Protein AF-A0A0J3VT55-F1 (afdb_monomer_lite)

pLDDT: mean 87.82, std 13.76, range [48.88, 98.31]

Secondary structure (DSSP, 8-state):
----TTS----PPPPPHHHHHHHHHHHHHHHHHHHHHHHHHHHHHHHHHHHHHHHHHTS-TT--S-HHHHHHHHHHHHHT--GGGG-

Radius of gyration: 25.05 Å; chains: 1; bounding box: 40×50×65 Å

Structure (mmCIF, N/CA/C/O backbone):
data_AF-A0A0J3VT55-F1
#
_entry.id   AF-A0A0J3VT55-F1
#
loop_
_atom_site.group_PDB
_atom_site.id
_atom_site.type_symbol
_atom_site.label_atom_id
_atom_site.label_alt_id
_atom_site.label_comp_id
_atom_site.label_asym_id
_atom_site.label_entity_id
_atom_site.label_seq_id
_atom_site.pdbx_PDB_ins_code
_atom_site.Cartn_x
_atom_site.Cartn_y
_atom_site.Cartn_z
_atom_site.occupancy
_atom_site.B_iso_or_equiv
_atom_site.auth_seq_id
_atom_site.auth_comp_id
_atom_site.auth_asym_id
_atom_site.auth_atom_i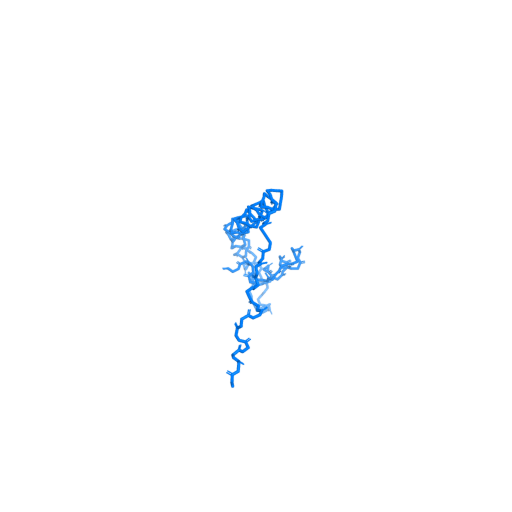d
_atom_site.pdbx_PDB_model_num
ATOM 1 N N . MET A 1 1 ? 9.894 -46.270 -43.620 1.00 48.88 1 MET A N 1
ATOM 2 C CA . MET A 1 1 ? 9.810 -45.384 -42.440 1.00 48.88 1 MET A CA 1
ATOM 3 C C . MET A 1 1 ? 10.724 -44.195 -42.692 1.00 48.88 1 MET A C 1
ATOM 5 O O . MET A 1 1 ? 11.931 -44.368 -42.633 1.00 48.88 1 MET A O 1
ATOM 9 N N . HIS A 1 2 ? 10.174 -43.033 -43.048 1.00 54.03 2 HIS A N 1
ATOM 10 C CA . HIS A 1 2 ? 10.926 -41.776 -43.088 1.00 54.03 2 HIS A CA 1
ATOM 11 C C . HIS A 1 2 ? 10.521 -40.977 -41.848 1.00 54.03 2 HIS A C 1
ATOM 13 O O . HIS A 1 2 ? 9.338 -40.700 -41.665 1.00 54.03 2 HIS A O 1
ATOM 19 N N . SER A 1 3 ? 11.483 -40.722 -40.956 1.00 53.16 3 SER A N 1
ATOM 20 C CA . SER A 1 3 ? 11.273 -39.950 -39.727 1.00 53.16 3 SER A CA 1
ATOM 21 C C . SER A 1 3 ? 10.878 -38.516 -40.096 1.00 53.16 3 SER A C 1
ATOM 23 O O . SER A 1 3 ? 11.565 -37.842 -40.863 1.00 53.16 3 SER A O 1
ATOM 25 N N . LEU A 1 4 ? 9.734 -38.082 -39.564 1.00 58.22 4 LEU A N 1
ATOM 26 C CA . LEU A 1 4 ? 9.186 -36.729 -39.687 1.00 58.22 4 LEU A CA 1
ATOM 27 C C . LEU A 1 4 ? 9.794 -35.763 -38.651 1.00 58.22 4 LEU A C 1
ATOM 29 O O . LEU A 1 4 ? 9.284 -34.660 -38.477 1.00 58.22 4 LEU A O 1
ATOM 33 N N . ASP A 1 5 ? 10.889 -36.134 -37.980 1.00 56.34 5 ASP A N 1
ATOM 34 C CA . ASP A 1 5 ? 11.456 -35.341 -36.878 1.00 56.34 5 ASP A CA 1
ATOM 35 C C . ASP A 1 5 ? 12.242 -34.098 -37.336 1.00 56.34 5 ASP A C 1
ATOM 37 O O . ASP A 1 5 ? 12.747 -33.343 -36.510 1.00 56.34 5 ASP A O 1
ATOM 41 N N . SER A 1 6 ? 12.353 -33.838 -38.645 1.00 56.25 6 SER A N 1
ATOM 42 C CA . SER A 1 6 ? 13.307 -32.847 -39.173 1.00 56.25 6 SER A CA 1
ATOM 43 C C . SER A 1 6 ? 12.717 -31.512 -39.661 1.00 56.25 6 SER A C 1
ATOM 45 O O . SER A 1 6 ? 13.454 -30.735 -40.267 1.00 56.25 6 SER A O 1
ATOM 47 N N . TYR A 1 7 ? 11.435 -31.195 -39.435 1.00 55.91 7 TYR A N 1
ATOM 48 C CA . TYR A 1 7 ? 10.817 -30.027 -40.103 1.00 55.91 7 TYR A CA 1
ATOM 49 C C . TYR A 1 7 ? 10.539 -28.785 -39.260 1.00 55.91 7 TYR A C 1
ATOM 51 O O . TYR A 1 7 ? 10.182 -27.755 -39.824 1.00 55.91 7 TYR A O 1
ATOM 59 N N . PHE A 1 8 ? 10.766 -28.807 -37.949 1.00 55.56 8 PHE A N 1
ATOM 60 C CA . PHE A 1 8 ? 10.614 -27.596 -37.139 1.00 55.56 8 PHE A CA 1
ATOM 61 C C . PHE A 1 8 ? 11.768 -27.429 -36.154 1.00 55.56 8 PHE A C 1
ATOM 63 O O . PHE A 1 8 ? 11.576 -27.343 -34.943 1.00 55.56 8 PHE A O 1
ATOM 70 N N . GLN A 1 9 ? 12.983 -27.266 -36.686 1.00 54.56 9 GLN A N 1
ATOM 71 C CA . GLN A 1 9 ? 13.912 -26.352 -36.027 1.00 54.56 9 GLN A CA 1
ATOM 72 C C . GLN A 1 9 ? 13.290 -24.959 -36.123 1.00 54.56 9 GLN A C 1
ATOM 74 O O . GLN A 1 9 ? 13.403 -24.269 -37.132 1.00 54.56 9 GLN A O 1
ATOM 79 N N . ARG A 1 10 ? 12.540 -24.581 -35.086 1.00 53.91 10 ARG A N 1
ATOM 80 C CA . ARG A 1 10 ? 11.964 -23.248 -34.921 1.00 53.91 10 ARG A CA 1
ATOM 81 C C . ARG A 1 10 ? 13.127 -22.286 -34.670 1.00 53.91 10 ARG A C 1
ATOM 83 O O . ARG A 1 10 ? 13.432 -21.949 -33.533 1.00 53.91 10 ARG A O 1
ATOM 90 N N . THR A 1 11 ? 13.832 -21.905 -35.728 1.00 57.12 11 THR A N 1
ATOM 91 C CA . THR A 1 11 ? 14.854 -20.865 -35.678 1.00 57.12 11 THR A CA 1
ATOM 92 C C . THR A 1 11 ? 14.123 -19.545 -35.469 1.00 57.1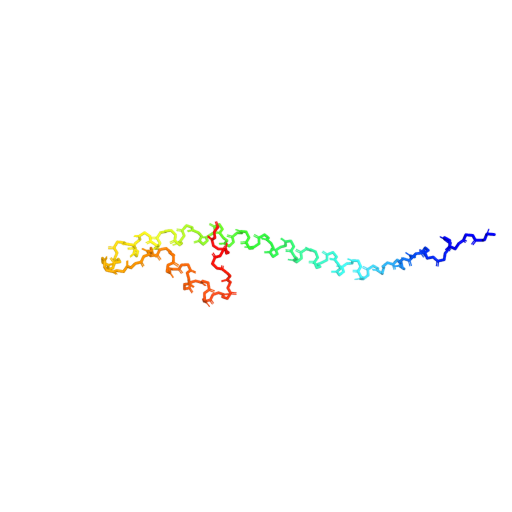2 11 THR A C 1
ATOM 94 O O . THR A 1 11 ? 13.576 -18.945 -36.390 1.00 57.12 11 THR A O 1
ATOM 97 N N . THR A 1 12 ? 14.028 -19.106 -34.215 1.00 64.88 12 THR A N 1
ATOM 98 C CA . THR A 1 12 ? 13.637 -17.729 -33.920 1.00 64.88 12 THR A CA 1
ATOM 99 C C . THR A 1 12 ? 14.650 -16.822 -34.603 1.00 64.88 12 THR A C 1
ATOM 101 O O . THR A 1 12 ? 15.843 -16.915 -34.309 1.00 64.88 12 THR A O 1
ATOM 104 N N . ALA A 1 13 ? 14.193 -15.992 -35.544 1.00 74.31 13 ALA A N 1
ATOM 105 C CA . ALA A 1 13 ? 15.055 -15.013 -36.192 1.00 74.31 13 ALA A CA 1
ATOM 106 C C . ALA A 1 13 ? 15.767 -14.167 -35.116 1.00 74.31 13 ALA A C 1
ATOM 108 O O . ALA A 1 13 ? 15.127 -13.808 -34.120 1.00 74.31 13 ALA A O 1
ATOM 109 N N . PRO A 1 14 ? 17.073 -13.877 -35.272 1.00 76.31 14 PRO A N 1
ATOM 110 C CA . PRO A 1 14 ? 17.812 -13.091 -34.295 1.00 76.31 14 PRO A CA 1
ATOM 111 C C . PRO A 1 14 ? 17.155 -11.719 -34.127 1.00 76.31 14 PRO A C 1
ATOM 113 O O . PRO A 1 14 ? 16.748 -11.081 -35.102 1.00 76.31 14 PRO A O 1
ATOM 116 N N . LYS A 1 15 ? 17.013 -11.289 -32.872 1.00 80.88 15 LYS A N 1
ATOM 117 C CA . LYS A 1 15 ? 16.382 -10.014 -32.537 1.00 80.88 15 LYS A CA 1
ATOM 118 C C . LYS A 1 15 ? 17.237 -8.872 -33.078 1.00 80.88 15 LYS A C 1
ATOM 120 O O . LYS A 1 15 ? 18.461 -8.945 -33.111 1.00 80.88 15 LYS A O 1
ATOM 125 N N . SER A 1 16 ? 16.588 -7.796 -33.515 1.00 88.50 16 SER A N 1
ATOM 126 C CA . SER A 1 16 ? 17.330 -6.576 -33.839 1.00 88.50 16 SER A CA 1
ATOM 127 C C . SER A 1 16 ? 17.886 -5.951 -32.557 1.00 88.50 16 SER A C 1
ATOM 129 O O . SER A 1 16 ? 17.244 -6.019 -31.509 1.00 88.50 16 S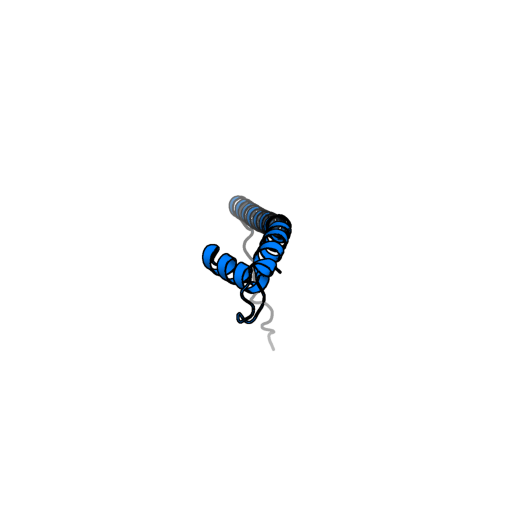ER A O 1
ATOM 131 N N . ALA A 1 17 ? 19.008 -5.234 -32.648 1.00 90.12 17 ALA A N 1
ATOM 132 C CA . ALA A 1 17 ? 19.555 -4.491 -31.508 1.00 90.12 17 ALA A CA 1
ATOM 133 C C . ALA A 1 17 ? 18.538 -3.501 -30.895 1.00 90.12 17 ALA A C 1
ATOM 135 O O . ALA A 1 17 ? 18.572 -3.208 -29.703 1.00 90.12 17 ALA A O 1
ATOM 136 N N . ALA A 1 18 ? 17.605 -2.979 -31.700 1.00 92.31 18 ALA A N 1
ATOM 137 C CA . ALA A 1 18 ? 16.526 -2.123 -31.212 1.00 92.31 18 ALA A CA 1
ATOM 138 C C . ALA A 1 18 ? 15.474 -2.902 -30.403 1.00 92.31 18 ALA A C 1
ATOM 140 O O . ALA A 1 18 ? 14.914 -2.359 -29.452 1.00 92.31 18 ALA A O 1
ATOM 141 N N . GLN A 1 19 ? 15.206 -4.157 -30.771 1.00 90.94 19 GLN A N 1
ATOM 142 C CA . GLN A 1 19 ? 14.310 -5.037 -30.029 1.00 90.94 19 GLN A CA 1
ATOM 143 C C . GLN A 1 19 ? 14.941 -5.468 -28.701 1.00 90.94 19 GLN A C 1
ATOM 145 O O . GLN A 1 19 ? 14.282 -5.355 -27.674 1.00 90.94 19 GLN A O 1
ATOM 150 N N . GLU A 1 20 ? 16.215 -5.861 -28.703 1.00 92.31 20 GLU A N 1
ATOM 151 C CA . GLU A 1 20 ? 16.941 -6.239 -27.480 1.00 92.31 20 GLU A CA 1
ATOM 152 C C . GLU A 1 20 ? 16.964 -5.090 -26.465 1.00 92.31 20 GLU A C 1
ATOM 154 O O . GLU A 1 20 ? 16.545 -5.265 -25.325 1.00 92.31 20 GLU A O 1
ATOM 159 N N . ARG A 1 21 ? 17.304 -3.865 -26.893 1.00 94.50 21 ARG A N 1
ATOM 160 C CA . ARG A 1 21 ? 17.283 -2.689 -26.001 1.00 94.50 21 ARG A CA 1
ATOM 161 C C . ARG A 1 21 ? 15.900 -2.379 -25.430 1.00 94.50 21 ARG A C 1
ATOM 163 O O . ARG A 1 21 ? 15.800 -1.904 -24.301 1.00 94.50 21 ARG A O 1
ATOM 170 N N . ARG A 1 22 ? 14.830 -2.587 -26.208 1.00 95.44 22 ARG A N 1
ATOM 171 C CA . ARG A 1 22 ? 13.455 -2.389 -25.718 1.00 95.44 22 ARG A CA 1
ATOM 172 C C . ARG A 1 22 ? 13.108 -3.424 -24.660 1.00 95.44 22 ARG A C 1
ATOM 174 O O . ARG A 1 22 ? 12.531 -3.052 -23.647 1.00 95.44 22 ARG A O 1
ATOM 181 N N . GLU A 1 23 ? 13.464 -4.683 -24.882 1.00 95.44 23 GLU A N 1
ATOM 182 C CA . GLU A 1 23 ? 13.232 -5.760 -23.920 1.00 95.44 23 GLU A CA 1
ATOM 183 C C . GLU A 1 23 ? 14.029 -5.538 -22.628 1.00 95.44 23 GLU A C 1
ATOM 185 O O . GLU A 1 23 ? 13.440 -5.565 -21.552 1.00 95.44 23 GLU A O 1
ATOM 190 N N . GLU A 1 24 ? 15.315 -5.191 -22.724 1.00 97.31 24 GLU A N 1
ATOM 191 C CA . GLU A 1 24 ? 16.142 -4.831 -21.562 1.00 97.31 24 GLU A CA 1
ATOM 192 C C . GLU A 1 24 ? 15.558 -3.650 -20.778 1.00 97.31 24 GLU A C 1
ATOM 194 O O . GLU A 1 24 ? 15.606 -3.613 -19.548 1.00 97.31 24 GLU A O 1
ATOM 199 N N . PHE A 1 25 ? 15.020 -2.649 -21.479 1.00 97.06 25 PHE A N 1
ATOM 200 C CA . PHE A 1 25 ? 14.385 -1.511 -20.826 1.0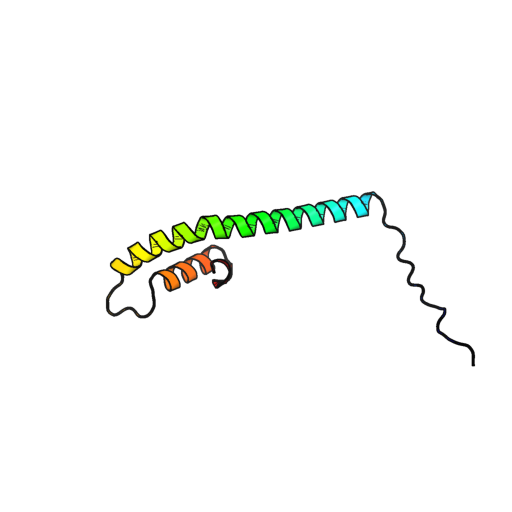0 97.06 25 PHE A CA 1
ATOM 201 C C . PHE A 1 25 ? 13.084 -1.910 -20.124 1.00 97.06 25 PHE A C 1
ATOM 203 O O . PHE A 1 25 ? 12.873 -1.504 -18.985 1.00 97.06 25 PHE A O 1
ATOM 210 N N . GLN A 1 26 ? 12.237 -2.723 -20.761 1.00 98.12 26 GLN A N 1
ATOM 211 C CA . GLN A 1 26 ? 11.012 -3.229 -20.133 1.00 98.12 26 GLN A CA 1
ATOM 212 C C . GLN A 1 26 ? 11.324 -4.075 -18.897 1.00 98.12 26 GLN A C 1
ATOM 214 O O . GLN A 1 26 ? 10.689 -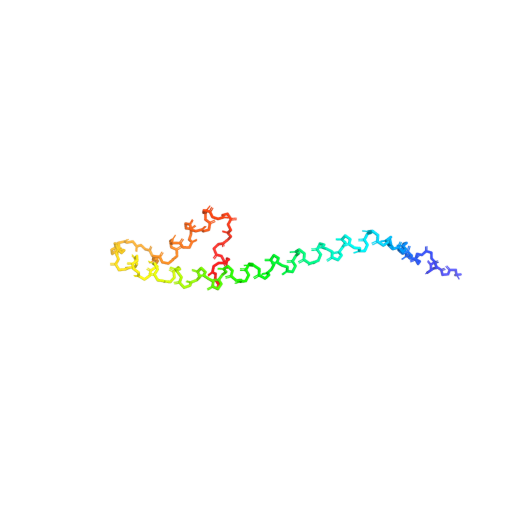3.900 -17.862 1.00 98.12 26 GLN A O 1
ATOM 219 N N . GLU A 1 27 ? 12.354 -4.917 -18.960 1.00 98.00 27 GLU A N 1
ATOM 220 C CA . GLU A 1 27 ? 12.809 -5.686 -17.806 1.00 98.00 27 GLU A CA 1
ATOM 221 C C . GLU A 1 27 ? 13.281 -4.775 -16.663 1.00 98.00 27 GLU A C 1
ATOM 223 O O . GLU A 1 27 ? 12.932 -4.999 -15.504 1.00 98.00 27 GLU A O 1
ATOM 228 N N . LYS A 1 28 ? 14.025 -3.705 -16.973 1.00 98.19 28 LYS A N 1
ATOM 229 C CA . LYS A 1 28 ? 14.415 -2.701 -15.972 1.00 98.19 28 LYS A CA 1
ATOM 230 C C . LYS A 1 28 ? 13.198 -2.016 -15.358 1.00 98.19 28 LYS A C 1
ATOM 232 O O . LYS A 1 28 ? 13.151 -1.891 -14.142 1.00 98.19 28 LYS A O 1
ATOM 237 N N . VAL A 1 29 ? 12.215 -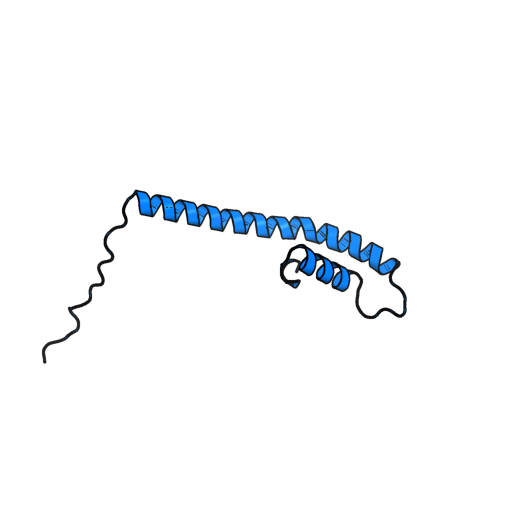1.616 -16.168 1.00 98.31 29 VAL A N 1
ATOM 238 C CA . VAL A 1 29 ? 10.966 -1.011 -15.677 1.00 98.31 29 VAL A CA 1
ATOM 239 C C . VAL A 1 29 ? 10.235 -1.963 -14.733 1.00 98.31 29 VAL A C 1
ATOM 241 O O . VAL A 1 29 ? 9.849 -1.535 -13.650 1.00 98.31 29 VAL A O 1
ATOM 244 N N . MET A 1 30 ? 10.096 -3.242 -15.098 1.00 97.94 30 MET A N 1
ATOM 245 C CA . MET A 1 30 ? 9.460 -4.249 -14.242 1.00 97.94 30 MET A CA 1
ATOM 246 C C . MET A 1 30 ? 10.192 -4.397 -12.906 1.00 97.94 30 MET A C 1
ATOM 248 O O . MET A 1 30 ? 9.588 -4.206 -11.857 1.00 97.94 30 MET A O 1
ATOM 252 N N . ARG A 1 31 ? 11.512 -4.616 -12.933 1.00 97.75 31 ARG A N 1
ATOM 253 C CA . ARG A 1 31 ? 12.323 -4.749 -11.710 1.00 97.75 31 ARG A CA 1
ATOM 254 C C . ARG A 1 31 ? 12.284 -3.490 -10.839 1.00 97.75 31 ARG A C 1
ATOM 256 O O . ARG A 1 31 ? 12.304 -3.578 -9.615 1.00 97.75 31 ARG A O 1
ATOM 263 N N . SER A 1 32 ? 12.255 -2.308 -11.455 1.00 98.06 32 SER A N 1
ATOM 264 C CA . SER A 1 32 ? 12.117 -1.044 -10.729 1.00 98.06 32 SER A CA 1
ATOM 265 C C . SER A 1 32 ? 10.730 -0.884 -10.107 1.00 98.06 32 SER A C 1
ATOM 267 O O . SER A 1 32 ? 10.635 -0.374 -8.993 1.00 98.06 32 SER A O 1
ATOM 269 N N . ALA A 1 33 ? 9.670 -1.322 -10.789 1.00 96.56 33 ALA A N 1
ATOM 270 C CA . ALA A 1 33 ? 8.321 -1.331 -10.232 1.00 96.56 33 ALA A CA 1
ATOM 271 C C . ALA A 1 33 ? 8.220 -2.286 -9.034 1.00 96.56 33 ALA A C 1
ATOM 273 O O . ALA A 1 33 ? 7.685 -1.883 -8.004 1.00 96.56 33 ALA A O 1
ATOM 274 N N . ASP A 1 34 ? 8.806 -3.484 -9.132 1.00 94.06 34 ASP A N 1
ATOM 275 C CA . ASP A 1 34 ? 8.861 -4.455 -8.031 1.00 94.06 34 ASP A CA 1
ATOM 276 C C . ASP A 1 34 ? 9.573 -3.860 -6.806 1.00 94.06 34 ASP A C 1
ATOM 278 O O . ASP A 1 34 ? 9.032 -3.867 -5.702 1.00 94.06 34 ASP A O 1
ATOM 282 N N . TYR A 1 35 ? 10.733 -3.223 -7.008 1.00 94.38 35 TYR A N 1
ATOM 283 C CA . TYR A 1 35 ? 11.453 -2.534 -5.931 1.00 94.38 35 TYR A CA 1
ATOM 284 C C . TYR A 1 35 ? 10.607 -1.451 -5.241 1.00 94.38 35 TYR A C 1
ATOM 286 O O . TYR A 1 35 ? 10.619 -1.330 -4.014 1.00 94.38 35 TYR A O 1
ATOM 294 N N . ILE A 1 36 ? 9.874 -0.646 -6.016 1.00 93.75 36 ILE A N 1
ATOM 295 C CA . ILE A 1 36 ? 8.999 0.396 -5.463 1.00 93.75 36 ILE A CA 1
ATOM 296 C C . ILE A 1 36 ? 7.840 -0.234 -4.686 1.00 93.75 36 ILE A C 1
ATOM 298 O O . ILE A 1 36 ? 7.503 0.264 -3.612 1.00 93.75 36 ILE A O 1
ATOM 302 N N . ALA A 1 37 ? 7.243 -1.312 -5.198 1.00 89.44 37 ALA A N 1
ATOM 303 C CA . ALA A 1 37 ? 6.157 -2.016 -4.526 1.00 89.44 37 ALA A CA 1
ATOM 304 C C . ALA A 1 37 ? 6.604 -2.571 -3.165 1.00 89.44 37 ALA A C 1
ATOM 306 O O . ALA A 1 37 ? 5.924 -2.339 -2.164 1.00 89.44 37 ALA A O 1
ATOM 307 N N . ASP A 1 38 ? 7.782 -3.195 -3.097 1.00 89.00 38 ASP A N 1
ATOM 308 C CA . ASP A 1 38 ? 8.352 -3.693 -1.841 1.00 89.00 38 ASP A CA 1
ATOM 309 C C . ASP A 1 38 ? 8.559 -2.553 -0.831 1.00 89.00 38 ASP A C 1
ATOM 311 O O . ASP A 1 38 ? 8.130 -2.628 0.326 1.00 89.00 38 ASP A O 1
ATOM 315 N N . LYS A 1 39 ? 9.149 -1.436 -1.280 1.00 92.19 39 LYS A N 1
ATOM 316 C CA . LYS A 1 39 ? 9.393 -0.266 -0.421 1.00 92.19 39 LYS A CA 1
ATOM 317 C C . LYS A 1 39 ? 8.117 0.434 0.024 1.00 92.19 39 LYS A C 1
ATOM 319 O O . LYS A 1 39 ? 8.068 0.956 1.141 1.00 92.19 39 LYS A O 1
ATOM 324 N N . PHE A 1 40 ? 7.082 0.438 -0.808 1.00 89.31 40 PHE A N 1
ATOM 325 C CA . PHE A 1 40 ? 5.775 0.967 -0.439 1.00 89.31 40 PHE A CA 1
ATOM 326 C C . PHE A 1 40 ? 5.201 0.205 0.758 1.00 89.31 40 PHE A C 1
ATOM 328 O O . PHE A 1 40 ? 4.794 0.832 1.735 1.00 89.31 40 PHE A O 1
ATOM 335 N N . VAL A 1 41 ? 5.231 -1.131 0.731 1.00 86.38 41 VAL A N 1
ATOM 336 C CA . VAL A 1 41 ? 4.716 -1.959 1.833 1.00 86.38 41 VAL A CA 1
ATOM 337 C C . VAL A 1 41 ? 5.520 -1.743 3.113 1.00 86.38 41 VAL A C 1
ATOM 339 O O . VAL A 1 41 ? 4.924 -1.529 4.171 1.00 86.38 41 VAL A O 1
ATOM 342 N N . GLU A 1 42 ? 6.854 -1.733 3.020 1.00 89.88 42 GLU A N 1
ATOM 343 C CA . GLU A 1 42 ? 7.739 -1.436 4.157 1.00 89.88 42 GLU A CA 1
ATOM 344 C C . GLU A 1 42 ? 7.437 -0.068 4.788 1.00 89.88 42 GLU A C 1
ATOM 346 O O . GLU A 1 42 ? 7.477 0.073 6.008 1.00 89.88 42 GLU A O 1
ATOM 351 N N . THR A 1 43 ? 7.106 0.935 3.971 1.00 90.19 43 THR A N 1
ATOM 352 C CA . THR A 1 43 ? 6.838 2.302 4.441 1.00 90.19 43 THR A CA 1
ATOM 353 C C . THR A 1 43 ? 5.439 2.446 5.037 1.00 90.19 43 THR A C 1
ATOM 355 O O . THR A 1 43 ? 5.252 3.137 6.037 1.00 90.19 43 THR A O 1
ATOM 358 N N . VAL A 1 44 ? 4.434 1.820 4.424 1.00 90.00 44 VAL A N 1
ATOM 359 C CA . VAL A 1 44 ? 3.028 1.999 4.809 1.00 90.00 44 VAL A CA 1
ATOM 360 C C . VAL A 1 44 ? 2.654 1.147 6.016 1.00 90.00 44 VAL A C 1
ATOM 362 O O . VAL A 1 44 ? 1.827 1.575 6.818 1.00 90.00 44 VAL A O 1
ATOM 365 N N . ARG A 1 45 ? 3.256 -0.035 6.191 1.00 90.62 45 ARG A N 1
ATOM 366 C CA . ARG A 1 45 ? 2.892 -0.951 7.283 1.00 90.62 45 ARG A CA 1
ATOM 367 C C . ARG A 1 45 ? 3.035 -0.327 8.683 1.00 90.62 45 ARG A C 1
ATOM 369 O O . ARG A 1 45 ? 2.058 -0.403 9.424 1.00 90.62 45 ARG A O 1
ATOM 376 N N . PRO A 1 46 ? 4.146 0.351 9.040 1.00 93.38 46 PRO A N 1
ATOM 377 C CA . PRO A 1 46 ? 4.256 1.017 10.338 1.00 93.38 46 PRO A CA 1
ATOM 378 C C . PRO A 1 46 ? 3.178 2.086 10.558 1.00 93.38 46 PRO A C 1
ATOM 380 O O . PRO A 1 46 ? 2.632 2.185 11.650 1.00 93.38 46 PRO A O 1
ATOM 383 N N . LEU A 1 47 ? 2.823 2.843 9.512 1.00 93.88 47 LEU A N 1
ATOM 384 C CA . LEU A 1 47 ? 1.770 3.863 9.583 1.00 93.88 47 LEU A CA 1
ATOM 385 C C . LEU A 1 47 ? 0.386 3.240 9.790 1.00 93.88 47 LEU A C 1
ATOM 387 O O . LEU A 1 47 ? -0.432 3.774 10.534 1.00 93.88 47 LEU A O 1
ATOM 391 N N . VAL A 1 48 ? 0.112 2.108 9.134 1.00 94.38 48 VAL A N 1
ATOM 392 C CA . VAL A 1 48 ? -1.128 1.351 9.344 1.00 94.38 48 VAL A CA 1
ATOM 393 C C . VAL A 1 48 ? -1.219 0.875 10.785 1.00 94.38 48 VAL A C 1
ATOM 395 O O . VAL A 1 48 ? -2.287 1.001 11.374 1.00 94.38 48 VAL A O 1
ATOM 398 N N . ASP A 1 49 ? -0.131 0.345 11.340 1.00 94.38 49 ASP A N 1
ATOM 399 C CA . ASP A 1 49 ? -0.099 -0.163 12.712 1.00 94.38 49 ASP A CA 1
ATOM 400 C C . ASP A 1 49 ? -0.313 0.966 13.728 1.00 94.38 49 ASP A C 1
ATOM 402 O O . ASP A 1 49 ? -1.219 0.874 14.552 1.00 94.38 49 ASP A O 1
ATOM 406 N N . GLU A 1 50 ? 0.415 2.079 13.591 1.00 96.06 50 GLU A N 1
ATOM 407 C CA . GLU A 1 50 ? 0.265 3.259 14.453 1.00 96.06 50 GLU A CA 1
ATOM 408 C C . GLU A 1 50 ? -1.176 3.794 14.458 1.00 96.06 50 GLU A C 1
ATOM 410 O O . GLU A 1 50 ? -1.771 4.036 15.513 1.00 96.06 50 GLU A O 1
ATOM 415 N N . VAL A 1 51 ? -1.766 3.973 13.272 1.00 96.81 51 VAL A N 1
ATOM 416 C CA . VAL A 1 51 ? -3.131 4.498 13.148 1.00 96.81 51 VAL A CA 1
ATOM 417 C C . VAL A 1 51 ? -4.155 3.473 13.633 1.00 96.81 51 VAL A C 1
ATOM 419 O O . VAL A 1 51 ? -5.137 3.852 14.271 1.00 96.81 51 VAL A O 1
ATOM 422 N N . ALA A 1 52 ? -3.945 2.185 13.357 1.00 96.38 52 ALA A N 1
ATOM 423 C CA . ALA A 1 52 ? -4.849 1.128 13.786 1.00 96.38 52 ALA A CA 1
ATOM 424 C C . ALA A 1 52 ? -4.904 0.996 15.308 1.00 96.38 52 ALA A C 1
ATOM 426 O O . ALA A 1 52 ? -6.002 0.849 15.835 1.00 96.38 52 ALA A O 1
ATOM 427 N N . ASP A 1 53 ? -3.771 1.089 16.004 1.00 96.75 53 ASP A N 1
ATOM 428 C CA . ASP A 1 53 ? -3.727 1.032 17.468 1.00 96.75 53 ASP A CA 1
ATOM 429 C C . ASP A 1 53 ? -4.529 2.182 18.084 1.00 96.75 53 ASP A C 1
ATOM 431 O O . ASP A 1 53 ? -5.341 1.985 18.993 1.00 96.75 53 ASP A O 1
ATOM 435 N N . LYS A 1 54 ? -4.372 3.385 17.523 1.00 97.19 54 LYS A N 1
ATOM 436 C CA . LYS A 1 54 ? -5.117 4.568 17.959 1.00 97.19 54 LYS A CA 1
ATOM 437 C C . LYS A 1 54 ? -6.619 4.404 17.721 1.00 97.19 54 LYS A C 1
ATOM 439 O O . LYS A 1 54 ? -7.409 4.552 18.651 1.00 97.19 54 LYS A O 1
ATOM 444 N N . LEU A 1 55 ? -7.008 3.993 16.513 1.00 97.62 55 LEU A N 1
ATOM 445 C CA . LEU A 1 55 ? -8.407 3.726 16.167 1.00 97.62 55 LEU A CA 1
ATOM 446 C C . LEU A 1 55 ? -9.013 2.582 16.990 1.00 97.62 55 LEU A C 1
ATOM 448 O O . LEU A 1 55 ? -10.206 2.605 17.270 1.00 97.62 55 LEU A O 1
ATOM 452 N N . GLN A 1 56 ? -8.220 1.585 17.385 1.00 97.25 56 GLN A N 1
ATOM 453 C CA . GLN A 1 56 ? -8.693 0.464 18.195 1.00 97.25 56 GLN A CA 1
ATOM 454 C C . GLN A 1 56 ? -9.124 0.922 19.590 1.00 97.25 56 GLN A C 1
ATOM 456 O O . GLN A 1 56 ? -10.094 0.384 20.119 1.00 97.25 56 GLN A O 1
ATOM 461 N N . SER A 1 57 ? -8.440 1.921 20.157 1.00 95.75 57 SER A N 1
ATOM 462 C CA . SER A 1 57 ? -8.803 2.515 21.452 1.00 95.75 57 SER A CA 1
ATOM 463 C C . SER A 1 57 ? -10.078 3.364 21.405 1.00 95.75 57 SER A C 1
ATOM 465 O O . SER A 1 57 ? -10.741 3.541 22.422 1.00 95.75 57 SER A O 1
ATOM 467 N N . GLU A 1 58 ? -10.433 3.861 20.219 1.00 96.38 58 GLU A N 1
ATOM 468 C CA . GLU A 1 58 ? -11.626 4.675 19.963 1.00 96.38 58 GLU A CA 1
ATOM 469 C C . GLU A 1 58 ? -12.793 3.839 19.402 1.00 96.38 58 GLU A C 1
ATOM 471 O O . GLU A 1 58 ? -13.866 4.374 19.118 1.00 96.38 58 GLU A O 1
ATOM 476 N N . MET A 1 59 ? -12.591 2.529 19.207 1.00 96.50 59 MET A N 1
ATOM 477 C CA . MET A 1 59 ? -13.577 1.650 18.585 1.00 96.50 59 MET A CA 1
ATOM 478 C C . MET A 1 59 ? -14.747 1.386 19.551 1.00 96.50 59 MET A C 1
ATOM 480 O O . MET A 1 59 ? -14.504 0.948 20.676 1.00 96.50 59 MET A O 1
ATOM 484 N N . PRO A 1 60 ? -16.008 1.599 19.127 1.00 96.75 60 PRO A N 1
ATOM 485 C CA . PRO A 1 60 ? -17.179 1.244 19.925 1.00 96.75 60 PRO A CA 1
ATOM 486 C C . PRO A 1 60 ? -17.188 -0.236 20.336 1.00 96.75 60 PRO A C 1
ATOM 488 O O . PRO A 1 60 ? -16.831 -1.106 19.541 1.00 96.75 60 PRO A O 1
ATOM 491 N N . GLU A 1 61 ? -17.623 -0.521 21.567 1.00 92.38 61 GLU A N 1
ATOM 492 C CA . GLU A 1 61 ? -17.611 -1.874 22.154 1.00 92.38 61 GLU A CA 1
ATOM 493 C C . GLU A 1 61 ? -18.520 -2.874 21.420 1.00 92.38 61 GLU A C 1
ATOM 495 O O . GLU A 1 61 ? -18.278 -4.078 21.456 1.00 92.38 61 GLU A O 1
ATOM 500 N N . ASP A 1 62 ? -19.560 -2.383 20.746 1.00 95.25 62 ASP A N 1
ATOM 501 C CA . ASP A 1 62 ? -20.521 -3.177 19.979 1.00 95.25 62 ASP A CA 1
ATOM 502 C C . ASP A 1 62 ? -20.065 -3.455 18.537 1.00 95.25 62 ASP A C 1
ATOM 504 O O . ASP A 1 62 ? -20.712 -4.214 17.810 1.00 95.25 62 ASP A O 1
ATOM 508 N N . MET A 1 63 ? -18.947 -2.867 18.099 1.00 95.00 63 MET A N 1
ATOM 509 C CA . MET A 1 63 ? -18.417 -3.097 16.760 1.00 95.00 63 MET A CA 1
ATOM 510 C C . MET A 1 63 ? -17.585 -4.379 16.692 1.00 95.00 63 MET A C 1
ATOM 512 O O . MET A 1 63 ? -16.530 -4.508 17.304 1.00 95.00 63 MET A O 1
ATOM 516 N N . GLU A 1 64 ? -18.006 -5.305 15.832 1.00 92.38 64 GLU A N 1
ATOM 517 C CA . GLU A 1 64 ? -17.233 -6.512 15.536 1.00 92.38 64 GLU A CA 1
ATOM 518 C C . GLU A 1 64 ? -15.977 -6.220 14.686 1.00 92.38 64 GLU A C 1
ATOM 520 O O . GLU A 1 64 ? -15.952 -5.316 13.834 1.00 92.38 64 GLU A O 1
ATOM 525 N N . GLY A 1 65 ? -14.945 -7.050 14.866 1.00 94.00 65 GLY A N 1
ATOM 526 C CA . GLY A 1 65 ? -13.687 -7.003 14.117 1.00 94.00 65 GLY A CA 1
ATOM 527 C C . GLY A 1 65 ? -12.607 -6.144 14.780 1.00 94.00 65 GLY A C 1
ATOM 528 O O . GLY A 1 65 ? -12.637 -5.904 15.980 1.00 94.00 65 GLY A O 1
ATOM 529 N N . THR A 1 66 ? -11.617 -5.710 13.995 1.00 96.12 66 THR A N 1
ATOM 530 C CA . THR A 1 66 ? -10.532 -4.837 14.473 1.00 96.12 66 THR A CA 1
ATOM 531 C C . THR A 1 66 ? -10.478 -3.548 13.669 1.00 96.12 66 THR A C 1
ATOM 533 O O . THR A 1 66 ? -10.789 -3.530 12.469 1.00 96.12 66 THR A O 1
ATOM 536 N N . ALA A 1 67 ? -10.016 -2.470 14.302 1.00 96.62 67 ALA A N 1
ATOM 537 C CA . ALA A 1 67 ? -9.766 -1.206 13.619 1.00 96.62 67 ALA A CA 1
ATOM 538 C C . ALA A 1 67 ? -8.770 -1.380 12.462 1.00 96.62 67 ALA A C 1
ATOM 540 O O . ALA A 1 67 ? -8.981 -0.840 11.376 1.00 96.62 67 ALA A O 1
ATOM 541 N N . LYS A 1 68 ? -7.748 -2.230 12.644 1.00 96.00 68 LYS A N 1
ATOM 542 C CA . LYS A 1 68 ? -6.774 -2.576 11.599 1.00 96.00 68 LYS A CA 1
ATOM 543 C C . LYS A 1 68 ? -7.433 -3.191 10.366 1.00 96.00 68 LYS A C 1
ATOM 545 O O . LYS A 1 68 ? -7.157 -2.760 9.251 1.00 96.00 68 LYS A O 1
ATOM 550 N N . ALA A 1 69 ? -8.320 -4.174 10.536 1.00 95.06 69 ALA A N 1
ATOM 551 C CA . ALA A 1 69 ? -8.993 -4.818 9.406 1.00 95.06 69 ALA A CA 1
ATOM 552 C C . ALA A 1 69 ? -9.865 -3.827 8.618 1.00 95.06 69 ALA A C 1
ATOM 554 O O . ALA A 1 69 ? -9.854 -3.831 7.386 1.00 95.06 69 ALA A O 1
ATOM 555 N N . ARG A 1 70 ? -10.569 -2.937 9.326 1.00 95.38 70 ARG A N 1
ATOM 556 C CA . ARG A 1 70 ? -11.398 -1.879 8.727 1.00 95.38 70 ARG A CA 1
ATOM 557 C C . ARG A 1 70 ? -10.552 -0.837 7.993 1.00 95.38 70 ARG A C 1
ATOM 559 O O . ARG A 1 70 ? -10.876 -0.469 6.867 1.00 95.38 70 ARG A O 1
ATOM 566 N N . LEU A 1 71 ? -9.439 -0.416 8.591 1.00 95.75 71 LEU A N 1
ATOM 567 C CA . LEU A 1 71 ? -8.491 0.509 7.975 1.00 95.75 71 LEU A CA 1
ATOM 568 C C . LEU A 1 71 ? -7.891 -0.082 6.693 1.00 95.75 71 LEU A C 1
ATOM 570 O O . LEU A 1 71 ? -7.887 0.575 5.654 1.00 95.75 71 LEU A O 1
ATOM 574 N N . LEU A 1 72 ? -7.448 -1.340 6.736 1.00 95.25 72 LEU A N 1
ATOM 575 C CA . LEU A 1 72 ? -6.919 -2.044 5.567 1.00 95.25 72 LEU A CA 1
ATOM 576 C C . LEU A 1 72 ? -7.958 -2.184 4.449 1.00 95.25 72 LEU A C 1
ATOM 578 O O . LEU A 1 72 ? -7.615 -2.024 3.277 1.00 95.25 72 LEU A O 1
ATOM 582 N N . PHE A 1 73 ? -9.223 -2.440 4.791 1.00 95.19 73 PHE A N 1
ATOM 583 C CA . PHE A 1 73 ? -10.315 -2.452 3.820 1.00 95.19 73 PHE A CA 1
ATOM 584 C C . PHE A 1 73 ? -10.478 -1.085 3.138 1.00 95.19 73 PHE A C 1
ATOM 586 O O . PHE A 1 73 ? -10.489 -1.011 1.908 1.00 95.19 73 PHE A O 1
ATOM 593 N N . GLU A 1 74 ? -10.517 0.014 3.893 1.00 95.81 74 GLU A N 1
ATOM 594 C CA . GLU A 1 74 ? -10.633 1.352 3.298 1.00 95.81 74 GLU A CA 1
ATOM 595 C C . GLU A 1 74 ? -9.416 1.738 2.447 1.00 95.81 74 GLU A C 1
ATOM 597 O O . GLU A 1 74 ? -9.578 2.335 1.380 1.00 95.81 74 GLU A O 1
ATOM 602 N N . LEU A 1 75 ? -8.203 1.362 2.858 1.00 94.31 75 LEU A N 1
ATOM 603 C CA . LEU A 1 75 ? -6.994 1.571 2.055 1.00 94.31 75 LEU A CA 1
ATOM 604 C C . LEU A 1 75 ? -7.056 0.772 0.749 1.00 94.31 75 LEU A C 1
ATOM 606 O O . LEU A 1 75 ? -6.809 1.331 -0.319 1.00 94.31 75 LEU A O 1
ATOM 610 N N . SER A 1 76 ? -7.470 -0.496 0.811 1.00 94.50 76 SER A N 1
ATOM 611 C CA . SER A 1 76 ? -7.649 -1.346 -0.372 1.00 94.50 76 SER A CA 1
ATOM 612 C C . SER A 1 76 ? -8.594 -0.704 -1.397 1.00 94.50 76 SER A C 1
ATOM 614 O O . SER A 1 76 ? -8.268 -0.608 -2.581 1.00 94.50 76 SER A O 1
ATOM 616 N N . ARG A 1 77 ? -9.711 -0.131 -0.923 1.00 96.12 77 ARG A N 1
ATOM 617 C CA . ARG A 1 77 ? -10.702 0.565 -1.751 1.00 96.12 77 ARG A CA 1
ATOM 618 C C . ARG A 1 77 ? -10.156 1.852 -2.369 1.00 96.12 77 ARG A C 1
ATOM 620 O O . ARG A 1 77 ? -10.447 2.132 -3.527 1.00 96.12 77 ARG A O 1
ATOM 627 N N . ARG A 1 78 ? -9.386 2.645 -1.615 1.00 94.69 78 ARG A N 1
ATOM 628 C CA . ARG A 1 78 ? -8.828 3.929 -2.087 1.00 94.69 78 ARG A CA 1
ATOM 629 C C . ARG A 1 78 ? -7.708 3.750 -3.106 1.00 94.69 78 ARG A C 1
ATOM 631 O O . ARG A 1 78 ? -7.633 4.527 -4.050 1.00 94.69 78 ARG A O 1
ATOM 638 N N . PHE A 1 79 ? -6.856 2.747 -2.913 1.00 91.06 79 PHE A N 1
ATOM 639 C CA . PHE A 1 79 ? -5.722 2.480 -3.800 1.00 91.06 79 PHE A CA 1
ATOM 640 C C . PHE A 1 79 ? -6.058 1.522 -4.948 1.00 91.06 79 PHE A C 1
ATOM 642 O O . PHE A 1 79 ? -5.258 1.382 -5.866 1.00 91.06 79 PHE A O 1
ATOM 649 N N . GLY A 1 80 ? -7.227 0.874 -4.923 1.00 93.06 80 GLY A N 1
ATOM 650 C CA . GLY A 1 80 ? -7.606 -0.107 -5.941 1.00 93.06 80 GLY A CA 1
ATOM 651 C C . GLY A 1 80 ? -6.733 -1.365 -5.907 1.00 93.06 80 GLY A C 1
ATOM 652 O O . GLY A 1 80 ? -6.487 -1.972 -6.945 1.00 93.06 80 GLY A O 1
ATOM 653 N N . VAL A 1 81 ? -6.246 -1.746 -4.723 1.00 90.31 81 VAL A N 1
ATOM 654 C CA . VAL A 1 81 ? -5.354 -2.899 -4.511 1.00 90.31 81 VAL A CA 1
ATOM 655 C C . VAL A 1 81 ? -5.977 -3.873 -3.522 1.00 90.31 81 VAL A C 1
ATOM 657 O O . VAL A 1 81 ? -6.789 -3.483 -2.691 1.00 90.31 81 VAL A O 1
ATOM 660 N N . SER A 1 82 ? -5.598 -5.150 -3.577 1.00 91.62 82 SER A N 1
ATOM 661 C CA . SER A 1 82 ? -6.078 -6.147 -2.610 1.00 91.62 82 SER A CA 1
ATOM 662 C C . SER A 1 82 ? -5.632 -5.798 -1.186 1.00 91.62 82 SER A C 1
ATOM 664 O O . SER A 1 82 ? -4.517 -5.317 -0.989 1.00 91.62 82 SER A O 1
ATOM 666 N N . ILE A 1 83 ? -6.435 -6.142 -0.174 1.00 88.38 83 ILE A N 1
ATOM 667 C CA . ILE A 1 83 ? -6.034 -6.068 1.245 1.00 88.38 83 ILE A CA 1
ATOM 668 C C . ILE A 1 83 ? -4.734 -6.850 1.500 1.00 88.38 83 ILE A C 1
ATOM 670 O O . ILE A 1 83 ? -3.927 -6.454 2.338 1.00 88.38 83 ILE A O 1
ATOM 674 N N . SER A 1 84 ? -4.496 -7.940 0.758 1.00 87.62 84 SER A N 1
ATOM 675 C CA . SER A 1 84 ? -3.261 -8.728 0.864 1.00 87.62 84 SER A CA 1
ATOM 676 C C . SER A 1 84 ? -1.998 -7.949 0.499 1.00 87.62 84 SER A C 1
ATOM 678 O O . SER A 1 84 ? -0.923 -8.368 0.896 1.00 87.62 84 SER A O 1
ATOM 680 N N . THR A 1 85 ? -2.121 -6.826 -0.213 1.00 85.25 85 THR A N 1
ATOM 681 C CA . THR A 1 85 ? -0.997 -5.943 -0.573 1.00 85.25 85 THR A CA 1
ATOM 682 C C . THR A 1 85 ? -0.356 -5.303 0.659 1.00 85.25 85 THR A C 1
ATOM 684 O O . THR A 1 85 ? 0.806 -4.933 0.623 1.00 85.25 85 THR A O 1
ATOM 687 N N . PHE A 1 86 ? -1.103 -5.174 1.759 1.00 83.12 86 PHE A N 1
ATOM 688 C CA . PHE A 1 86 ? -0.621 -4.570 3.004 1.00 83.12 86 PHE A CA 1
ATOM 689 C C . PHE A 1 86 ? -0.168 -5.604 4.048 1.00 83.12 86 PHE A C 1
ATOM 691 O O . PHE A 1 86 ? 0.237 -5.219 5.147 1.00 83.12 86 PHE A O 1
ATOM 698 N N . LYS A 1 87 ? -0.289 -6.903 3.739 1.00 74.50 87 LYS A N 1
ATOM 699 C CA . LYS A 1 87 ? 0.189 -7.999 4.597 1.00 74.50 87 LYS A CA 1
ATOM 700 C C . LYS A 1 87 ? 1.683 -8.197 4.445 1.00 74.50 87 LYS A C 1
ATOM 702 O O . LYS A 1 87 ? 2.307 -8.649 5.428 1.00 74.50 87 LYS A O 1
#

Foldseek 3Di:
DDDPPPDDPPPDDDDDPVRVVVVVVVVVVVVVVVVVLVVVLVVCLVVLVVVQVVVQVVDDPPDDDGSSVVSLVVVCVVVVHDSVSND

Organism: Escherichia coli (NCBI:txid562)

Sequence (87 aa):
MHSLDSYFQRTTAPKSAAQERREEFQEKVMRSADYIADKFVETVRPLVDEVADKLQSEMPEDMEGTAKARLLFELSRRFGVSISTFK